Protein AF-A0A7R9FB83-F1 (afdb_monomer)

Secondary structure (DSSP, 8-state):
-TT--S-----TT-SS----GGG-SSSSTTSSS-BS-TTSTTB--SSTT-SHHHHHHHHHHHHHTTT--EEEESSS---SHHHHHHHHHHHHTTPPPPP-S-HHHHT---SS-HHHHHHHTS--SEEEE-PPPPBTTTBB---HHHHHHHHHHHHHHHHHHHHHHHHHH-

Solvent-accessible surface area (backbone atoms only — not comparable to full-atom values): 9407 Å² total; per-residue (Å²): 123,96,83,72,78,47,51,86,50,71,52,94,91,51,94,40,62,19,29,20,69,62,16,17,24,79,35,66,50,66,72,37,69,37,34,87,50,53,75,44,85,39,5,20,51,93,42,63,43,64,46,71,70,52,37,51,51,51,54,52,42,63,76,36,30,94,74,48,60,70,44,78,50,77,34,72,38,44,70,49,76,64,52,53,51,15,46,52,39,11,32,75,59,71,34,79,79,71,88,77,34,43,35,52,83,70,78,49,62,64,21,1,29,58,46,61,23,36,31,75,73,34,62,17,82,46,37,33,24,45,63,72,87,63,25,66,95,77,39,83,50,52,56,76,88,47,50,66,54,55,50,66,14,44,46,46,18,57,45,49,54,52,50,52,47,52,79,74,73,108

Nearest PDB structures (foldseek):
  7eqz-assembly1_A  TM=9.373E-01  e=3.201E-14  Aedes aegypti
  4uia-assembly1_A  TM=9.362E-01  e=3.417E-14  Sus scrofa
  1zg8-assembly3_C  TM=9.308E-01  e=8.515E-14  Sus scrofa
  1zli-assembly1_A  TM=9.227E-01  e=2.265E-13  Homo sapiens
  3glj-assembly1_A  TM=9.296E-01  e=7.822E-13  Sus scrofa

Structure (mmCIF, N/CA/C/O backbone):
data_AF-A0A7R9FB83-F1
#
_entry.id   AF-A0A7R9FB83-F1
#
loop_
_atom_site.group_PDB
_atom_site.id
_atom_site.type_symbol
_atom_site.label_atom_id
_atom_site.label_alt_id
_atom_site.label_comp_id
_atom_site.label_asym_id
_atom_site.label_entity_id
_atom_site.label_seq_id
_atom_site.pdbx_PDB_ins_code
_atom_site.Cartn_x
_atom_site.Cartn_y
_atom_site.Cartn_z
_atom_site.occupancy
_atom_site.B_iso_or_equiv
_atom_site.auth_seq_id
_atom_site.auth_comp_id
_atom_site.auth_asym_id
_atom_site.auth_atom_id
_atom_site.pdbx_PDB_model_num
ATOM 1 N N . ASN A 1 1 ? 22.133 -1.306 0.408 1.00 87.81 1 ASN A N 1
ATOM 2 C CA . ASN A 1 1 ? 21.468 -0.020 0.106 1.00 87.81 1 ASN A CA 1
ATOM 3 C C . ASN A 1 1 ? 20.301 0.125 1.079 1.00 87.81 1 ASN A C 1
ATOM 5 O O . ASN A 1 1 ? 19.500 -0.796 1.140 1.00 87.81 1 ASN A O 1
ATOM 9 N N . ARG A 1 2 ? 20.250 1.207 1.871 1.00 90.00 2 ARG A N 1
ATOM 10 C CA . ARG A 1 2 ? 19.226 1.453 2.911 1.00 90.00 2 ARG A CA 1
ATOM 11 C C . ARG A 1 2 ? 17.886 1.961 2.352 1.00 90.00 2 ARG A C 1
ATOM 13 O O . ARG A 1 2 ? 16.880 1.869 3.049 1.00 90.00 2 ARG A O 1
ATOM 20 N N . LEU A 1 3 ? 17.881 2.476 1.122 1.00 91.88 3 LEU A N 1
ATOM 21 C CA . LEU A 1 3 ? 16.711 3.049 0.444 1.00 91.88 3 LEU A CA 1
ATOM 22 C C . LEU A 1 3 ? 16.212 2.160 -0.711 1.00 91.88 3 LEU A C 1
ATOM 24 O O . LEU A 1 3 ? 15.526 2.627 -1.610 1.00 91.88 3 LEU A O 1
ATOM 28 N N . TRP A 1 4 ? 16.588 0.879 -0.719 1.00 95.94 4 TRP A N 1
ATOM 29 C CA . TRP A 1 4 ? 16.111 -0.072 -1.722 1.00 95.94 4 TRP A CA 1
ATOM 30 C C . TRP A 1 4 ? 14.639 -0.425 -1.473 1.00 95.94 4 TRP A C 1
ATOM 32 O O . TRP A 1 4 ? 14.327 -0.869 -0.367 1.00 95.94 4 TRP A O 1
ATOM 42 N N . ARG A 1 5 ? 13.761 -0.286 -2.482 1.00 94.75 5 ARG A N 1
ATOM 43 C CA . ARG A 1 5 ? 12.321 -0.599 -2.341 1.00 94.75 5 ARG A CA 1
ATOM 44 C C . ARG A 1 5 ? 11.796 -1.752 -3.204 1.00 94.75 5 ARG A C 1
ATOM 46 O O . ARG A 1 5 ? 10.789 -2.353 -2.849 1.00 94.75 5 ARG A O 1
ATOM 53 N N . LYS A 1 6 ? 12.443 -2.047 -4.336 1.00 97.62 6 LYS A N 1
ATOM 54 C CA . LYS A 1 6 ? 12.018 -3.106 -5.270 1.00 97.62 6 LYS A CA 1
ATOM 55 C C . LYS A 1 6 ? 12.264 -4.516 -4.708 1.00 97.62 6 LYS A C 1
ATOM 57 O O . LYS A 1 6 ? 12.967 -4.682 -3.710 1.00 97.62 6 LYS A O 1
ATOM 62 N N . THR A 1 7 ? 11.768 -5.550 -5.383 1.00 97.94 7 THR A N 1
ATOM 63 C CA . THR A 1 7 ? 12.182 -6.946 -5.144 1.00 97.94 7 THR A CA 1
ATOM 64 C C . THR A 1 7 ? 13.687 -7.139 -5.423 1.00 97.94 7 THR A C 1
ATOM 66 O O . THR A 1 7 ? 14.429 -6.195 -5.724 1.00 97.94 7 THR A O 1
ATOM 69 N N . ARG A 1 8 ? 14.193 -8.372 -5.296 1.00 97.50 8 ARG A N 1
ATOM 70 C CA . ARG A 1 8 ? 15.598 -8.722 -5.598 1.00 97.50 8 ARG A CA 1
ATOM 71 C C . ARG A 1 8 ? 15.751 -9.652 -6.808 1.00 97.50 8 ARG A C 1
ATOM 73 O O . ARG A 1 8 ? 16.831 -10.212 -7.006 1.00 97.50 8 ARG A O 1
ATOM 80 N N . SER A 1 9 ? 14.697 -9.785 -7.615 1.00 96.62 9 SER A N 1
ATOM 81 C CA . SER A 1 9 ? 14.694 -10.540 -8.870 1.00 96.62 9 SER A CA 1
ATOM 82 C C . SER A 1 9 ? 15.691 -9.969 -9.889 1.00 96.62 9 SER A C 1
ATOM 84 O O . SER A 1 9 ? 16.106 -8.808 -9.815 1.00 96.62 9 SER A O 1
ATOM 86 N N . ARG A 1 10 ? 16.123 -10.805 -10.837 1.00 94.06 10 ARG A N 1
ATOM 87 C CA . ARG A 1 10 ? 17.058 -10.427 -11.906 1.00 94.06 10 ARG A CA 1
ATOM 88 C C . ARG A 1 10 ? 16.427 -10.754 -13.262 1.00 94.06 10 ARG A C 1
ATOM 90 O O . ARG A 1 10 ? 16.491 -11.916 -13.666 1.00 94.06 10 ARG A O 1
ATOM 97 N N . PRO A 1 11 ? 15.784 -9.790 -13.943 1.00 84.75 11 PRO A N 1
ATOM 98 C CA . PRO A 1 11 ? 15.231 -10.026 -15.272 1.00 84.75 11 PRO A CA 1
ATOM 99 C C . PRO A 1 11 ? 16.360 -10.348 -16.259 1.00 84.75 11 PRO A C 1
ATOM 101 O O . PRO A 1 11 ? 17.362 -9.643 -16.313 1.00 84.75 11 PRO A O 1
ATOM 104 N N . SER A 1 12 ? 16.195 -11.390 -17.076 1.00 85.31 12 SER A N 1
ATOM 105 C CA . SER A 1 12 ? 17.203 -11.812 -18.066 1.00 85.31 12 SER A CA 1
ATOM 106 C C . SER A 1 12 ? 17.498 -10.757 -19.142 1.00 85.31 12 SER A C 1
ATOM 108 O O . SER A 1 12 ? 18.530 -10.824 -19.803 1.00 85.31 12 SER A O 1
ATOM 110 N N . SER A 1 13 ? 16.607 -9.778 -19.305 1.00 83.94 13 SER A N 1
ATOM 111 C CA . SER A 1 13 ? 16.709 -8.663 -20.248 1.00 83.94 13 SER A CA 1
ATOM 112 C C . SER A 1 13 ? 17.504 -7.455 -19.732 1.00 83.94 13 SER A C 1
ATOM 114 O O . SER A 1 13 ? 17.635 -6.477 -20.466 1.00 83.94 13 SER A O 1
ATOM 116 N N . SER A 1 14 ? 18.018 -7.462 -18.493 1.00 91.50 14 SER A N 1
ATOM 117 C CA . SER A 1 14 ? 18.735 -6.310 -17.927 1.00 91.50 14 SER A CA 1
ATOM 118 C C . SER A 1 14 ? 19.765 -6.685 -16.858 1.00 91.50 14 SER A C 1
ATOM 120 O O . SER A 1 14 ? 19.697 -7.733 -16.224 1.00 91.50 14 SER A O 1
ATOM 122 N N . THR A 1 15 ? 20.719 -5.785 -16.617 1.00 94.88 15 THR A N 1
ATOM 123 C CA . THR A 1 15 ? 21.624 -5.831 -15.457 1.00 94.88 15 THR A CA 1
ATOM 124 C C . THR A 1 15 ? 21.013 -5.193 -14.203 1.00 94.88 15 THR A C 1
ATOM 126 O O . THR A 1 15 ? 21.521 -5.400 -13.099 1.00 94.88 15 THR A O 1
ATOM 129 N N . CYS A 1 16 ? 19.924 -4.431 -14.353 1.00 96.56 16 CYS A N 1
ATOM 130 C CA . CYS A 1 16 ? 19.187 -3.830 -13.247 1.00 96.56 16 CYS A CA 1
ATOM 131 C C . CYS A 1 16 ? 18.378 -4.879 -12.469 1.00 96.56 16 CYS A C 1
ATOM 133 O O . CYS A 1 16 ? 17.951 -5.897 -13.009 1.00 96.56 16 CYS A O 1
ATOM 135 N N . ILE A 1 17 ? 18.203 -4.641 -11.166 1.00 97.44 17 ILE A N 1
ATOM 136 C CA . ILE A 1 17 ? 17.644 -5.611 -10.215 1.00 97.44 17 ILE A CA 1
ATOM 137 C C . ILE A 1 17 ? 16.271 -5.131 -9.737 1.00 97.44 17 ILE A C 1
ATOM 139 O O . ILE A 1 17 ? 16.110 -3.963 -9.383 1.00 97.44 17 ILE A O 1
ATOM 143 N N . GLY A 1 18 ? 15.329 -6.064 -9.637 1.00 97.69 18 GLY A N 1
ATOM 144 C CA . GLY A 1 18 ? 14.061 -5.895 -8.943 1.00 97.69 18 GLY A CA 1
ATOM 145 C C . GLY A 1 18 ? 12.956 -5.182 -9.721 1.00 97.69 18 GLY A C 1
ATOM 146 O O . GLY A 1 18 ? 13.185 -4.264 -10.511 1.00 97.69 18 GLY A O 1
ATOM 147 N N . THR A 1 19 ? 11.738 -5.577 -9.379 1.00 98.12 19 THR A N 1
ATOM 148 C CA . THR A 1 19 ? 10.439 -5.030 -9.789 1.00 98.12 19 THR A CA 1
ATOM 149 C C . THR A 1 19 ? 9.822 -4.277 -8.609 1.00 98.12 19 THR A C 1
ATOM 151 O O . THR A 1 19 ? 10.066 -4.642 -7.459 1.00 98.12 19 THR A O 1
ATOM 154 N N . ASP A 1 20 ? 9.024 -3.235 -8.841 1.00 98.06 20 ASP A N 1
ATOM 155 C CA . ASP A 1 20 ? 8.171 -2.686 -7.783 1.00 98.06 20 ASP A CA 1
ATOM 156 C C . ASP A 1 20 ? 7.010 -3.660 -7.516 1.00 98.06 20 ASP A C 1
ATOM 158 O O . ASP A 1 20 ? 6.139 -3.805 -8.382 1.00 98.06 20 ASP A O 1
ATOM 162 N N . PRO A 1 21 ? 6.942 -4.317 -6.340 1.00 97.25 21 PRO A N 1
ATOM 163 C CA . PRO A 1 21 ? 5.850 -5.239 -6.050 1.00 97.25 21 PRO A CA 1
ATOM 164 C C . PRO A 1 21 ? 4.478 -4.550 -6.121 1.00 97.25 21 PRO A C 1
ATOM 166 O O . PRO A 1 21 ? 3.513 -5.191 -6.524 1.00 97.25 21 PRO A O 1
ATOM 169 N N . ASN A 1 22 ? 4.381 -3.243 -5.834 1.00 96.56 22 ASN A N 1
ATOM 170 C CA . ASN A 1 22 ? 3.122 -2.491 -5.905 1.00 96.56 22 ASN A CA 1
ATOM 171 C C . ASN A 1 22 ? 2.860 -1.840 -7.285 1.00 96.56 22 ASN A C 1
ATOM 173 O O . ASN A 1 22 ? 2.091 -0.882 -7.385 1.00 96.56 22 ASN A O 1
ATOM 177 N N . ARG A 1 23 ? 3.513 -2.338 -8.347 1.00 97.94 23 ARG A N 1
ATOM 178 C CA . ARG A 1 23 ? 3.150 -2.118 -9.768 1.00 97.94 23 ARG A CA 1
ATOM 179 C C . ARG A 1 23 ? 3.002 -3.430 -10.542 1.00 97.94 23 ARG A C 1
ATOM 181 O O . ARG A 1 23 ? 2.854 -3.410 -11.760 1.00 97.94 23 ARG A O 1
ATOM 188 N N . ASN A 1 24 ? 3.068 -4.570 -9.855 1.00 98.44 24 ASN A N 1
ATOM 189 C CA . ASN A 1 24 ? 3.117 -5.893 -10.471 1.00 98.44 24 ASN A CA 1
ATOM 190 C C . ASN A 1 24 ? 1.788 -6.667 -10.371 1.00 98.44 24 ASN A C 1
ATOM 192 O O . ASN A 1 24 ? 1.706 -7.781 -10.874 1.00 98.44 24 ASN A O 1
ATOM 196 N N . PHE A 1 25 ? 0.732 -6.112 -9.768 1.00 98.06 25 PHE A N 1
ATOM 197 C CA . PHE A 1 25 ? -0.564 -6.795 -9.678 1.00 98.06 25 PHE A CA 1
ATOM 198 C C . PHE A 1 25 ? -1.383 -6.669 -10.974 1.00 98.06 25 PHE A C 1
ATOM 200 O O . PHE A 1 25 ? -1.350 -5.656 -11.672 1.00 98.06 25 PHE A O 1
ATOM 207 N N . GLY A 1 26 ? -2.147 -7.712 -11.302 1.00 96.69 26 GLY A N 1
ATOM 208 C CA . GLY A 1 26 ? -2.897 -7.843 -12.556 1.00 96.69 26 GLY A CA 1
ATOM 209 C C . GLY A 1 26 ? -4.231 -7.098 -12.614 1.00 96.69 26 GLY A C 1
ATOM 210 O O . GLY A 1 26 ? -5.239 -7.703 -12.965 1.00 96.69 26 GLY A O 1
ATOM 211 N N . TYR A 1 27 ? -4.265 -5.807 -12.273 1.00 96.06 27 TYR A N 1
ATOM 212 C CA . TYR A 1 27 ? -5.436 -4.946 -12.485 1.00 96.06 27 TYR A CA 1
ATOM 213 C C . TYR A 1 27 ? -5.013 -3.616 -13.109 1.00 96.06 27 TYR A C 1
ATOM 215 O O . TYR A 1 27 ? -4.171 -2.904 -12.559 1.00 96.06 27 TYR A O 1
ATOM 223 N N . HIS A 1 28 ? -5.529 -3.343 -14.314 1.00 96.19 28 HIS A N 1
ATOM 224 C CA . HIS A 1 28 ? -5.040 -2.290 -15.217 1.00 96.19 28 HIS A CA 1
ATOM 225 C C . HIS A 1 28 ? -3.500 -2.225 -15.319 1.00 96.19 28 HIS A C 1
ATOM 227 O O . HIS A 1 28 ? -2.936 -1.149 -15.490 1.00 96.19 28 HIS A O 1
ATOM 233 N N . TRP A 1 29 ? -2.808 -3.365 -15.189 1.00 97.81 29 TRP A N 1
ATOM 234 C CA . TRP A 1 29 ? -1.346 -3.435 -15.106 1.00 97.81 29 TRP A CA 1
ATOM 235 C C . TRP A 1 29 ? -0.674 -2.615 -16.219 1.00 97.81 29 TRP A C 1
ATOM 237 O O . TRP A 1 29 ? -1.089 -2.679 -17.375 1.00 97.81 29 TRP A O 1
ATOM 247 N N . MET A 1 30 ? 0.343 -1.829 -15.852 1.00 97.31 30 MET A N 1
ATOM 248 C CA . MET A 1 30 ? 1.072 -0.910 -16.740 1.00 97.31 30 MET A CA 1
ATOM 249 C C . MET A 1 30 ? 0.272 0.254 -17.367 1.00 97.31 30 MET A C 1
ATOM 251 O O . MET A 1 30 ? 0.844 1.002 -18.156 1.00 97.31 30 MET A O 1
ATOM 255 N N . LEU A 1 31 ? -0.997 0.488 -16.999 1.00 96.94 31 LEU A N 1
ATOM 256 C CA . LEU A 1 31 ? -1.804 1.585 -17.564 1.00 96.94 31 LEU A CA 1
ATOM 257 C C . LEU A 1 31 ? -1.260 2.988 -17.235 1.00 96.94 31 LEU A C 1
ATOM 259 O O . LEU A 1 31 ? -1.312 3.878 -18.079 1.00 96.94 31 LEU A O 1
ATOM 263 N N . THR A 1 32 ? -0.785 3.213 -16.005 1.00 96.31 32 THR A N 1
ATOM 264 C CA . THR A 1 32 ? -0.228 4.503 -15.559 1.00 96.31 32 THR A CA 1
ATOM 265 C C . THR A 1 32 ? 0.609 4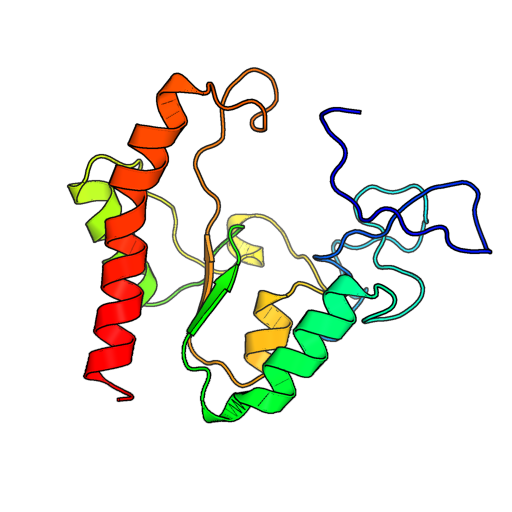.349 -14.283 1.00 96.31 32 THR A C 1
ATOM 267 O O . THR A 1 32 ? 0.471 3.364 -13.558 1.00 96.31 32 THR A O 1
ATOM 270 N N . GLY A 1 33 ? 1.500 5.304 -13.997 1.00 94.56 33 GLY A N 1
ATOM 271 C CA . GLY A 1 33 ? 2.317 5.337 -12.771 1.00 94.56 33 GLY A CA 1
ATOM 272 C C . GLY A 1 33 ? 3.322 4.184 -12.597 1.00 94.56 33 GLY A C 1
ATOM 273 O O . GLY A 1 33 ? 3.919 4.055 -11.525 1.00 94.56 33 GLY A O 1
ATOM 274 N N . ALA A 1 34 ? 3.513 3.360 -13.630 1.00 97.00 34 ALA A N 1
ATOM 275 C CA . ALA A 1 34 ? 4.441 2.233 -13.707 1.00 97.00 34 ALA A CA 1
ATOM 276 C C . ALA A 1 34 ? 5.403 2.421 -14.893 1.00 97.00 34 ALA A C 1
ATOM 278 O O . ALA A 1 34 ? 5.072 3.124 -15.848 1.00 97.00 34 ALA A O 1
ATOM 279 N N . SER A 1 35 ? 6.574 1.783 -14.851 1.00 97.44 35 SER A N 1
ATOM 280 C CA . SER A 1 35 ? 7.574 1.835 -15.927 1.00 97.44 35 SER A CA 1
ATOM 281 C C . SER A 1 35 ? 7.876 0.454 -16.509 1.00 97.44 35 SER A C 1
ATOM 283 O O . SER A 1 35 ? 7.823 -0.556 -15.809 1.00 97.44 35 SER A O 1
ATOM 285 N N . SER A 1 36 ? 8.210 0.410 -17.800 1.00 96.50 36 SER A N 1
ATOM 286 C CA . SER A 1 36 ? 8.712 -0.782 -18.496 1.00 96.50 36 SER A CA 1
ATOM 287 C C . SER A 1 36 ? 10.242 -0.875 -18.487 1.00 96.50 36 SER A C 1
ATOM 289 O O . SER A 1 36 ? 10.785 -1.901 -18.893 1.00 96.50 36 SER A O 1
ATOM 291 N N . ASN A 1 37 ? 10.948 0.159 -18.010 1.00 97.06 37 ASN A N 1
ATOM 292 C CA . ASN A 1 37 ? 12.402 0.156 -17.860 1.00 97.06 37 ASN A CA 1
ATOM 293 C C . ASN A 1 37 ? 12.809 -0.612 -16.584 1.00 97.06 37 ASN A C 1
ATOM 295 O O . ASN A 1 37 ? 12.494 -0.143 -15.487 1.00 97.06 37 ASN A O 1
ATOM 299 N N . PRO A 1 38 ? 13.568 -1.725 -16.671 1.00 97.19 38 PRO A N 1
ATOM 300 C CA . PRO A 1 38 ? 13.993 -2.504 -15.501 1.00 97.19 38 PRO A CA 1
ATOM 301 C C . PRO A 1 38 ? 14.827 -1.729 -14.470 1.00 97.19 38 PRO A C 1
ATOM 303 O O . PRO A 1 38 ? 14.949 -2.150 -13.317 1.00 97.19 38 PRO A O 1
ATOM 306 N N . CYS A 1 39 ? 15.415 -0.599 -14.866 1.00 96.69 39 CYS A N 1
ATOM 307 C CA . CYS A 1 39 ? 16.212 0.247 -13.984 1.00 96.69 39 CYS A CA 1
ATOM 308 C C . CYS A 1 39 ? 15.386 1.253 -13.169 1.00 96.69 39 CYS A C 1
ATOM 310 O O . CYS A 1 39 ? 15.896 1.755 -12.171 1.00 96.69 39 CYS A O 1
ATOM 312 N N . ASP A 1 40 ? 14.123 1.505 -13.522 1.00 97.38 40 ASP A N 1
ATOM 313 C CA . ASP A 1 40 ? 13.292 2.482 -12.813 1.00 97.38 40 ASP A CA 1
ATOM 314 C C . ASP A 1 40 ? 12.776 1.926 -11.479 1.00 97.38 40 ASP A C 1
ATOM 316 O O . ASP A 1 40 ? 12.480 0.734 -11.339 1.00 97.38 40 ASP A O 1
ATOM 320 N N . GLU A 1 41 ? 12.597 2.808 -10.494 1.00 97.12 41 GLU A N 1
ATOM 321 C CA . GLU A 1 41 ? 12.028 2.469 -9.180 1.00 97.12 41 GLU A CA 1
ATOM 322 C C . GLU A 1 41 ? 10.536 2.103 -9.240 1.00 97.12 41 GLU A C 1
ATOM 324 O O . GLU A 1 41 ? 10.004 1.574 -8.271 1.00 97.12 41 GLU A O 1
ATOM 329 N N . THR A 1 42 ? 9.846 2.366 -10.353 1.00 97.62 42 THR A N 1
ATOM 330 C CA . THR A 1 42 ? 8.443 1.987 -10.617 1.00 97.62 42 THR A CA 1
ATOM 331 C C . THR A 1 42 ? 8.320 0.876 -11.667 1.00 97.62 42 THR A C 1
ATOM 333 O O . THR A 1 42 ? 7.248 0.701 -12.247 1.00 97.62 42 THR A O 1
ATOM 336 N N . TYR A 1 43 ? 9.402 0.130 -11.936 1.00 97.81 43 TYR A N 1
ATOM 337 C CA . TYR A 1 43 ? 9.389 -0.974 -12.898 1.00 97.81 43 TYR A CA 1
ATOM 338 C C . TYR A 1 43 ? 8.287 -1.994 -12.570 1.00 97.81 43 TYR A C 1
ATOM 340 O O . TYR A 1 43 ? 8.311 -2.593 -11.498 1.00 97.81 43 TYR A O 1
ATOM 348 N N . GLY A 1 44 ? 7.337 -2.199 -13.487 1.00 97.50 44 GLY A N 1
ATOM 349 C CA . GLY A 1 44 ? 6.150 -3.038 -13.276 1.00 97.50 44 GLY A CA 1
ATOM 350 C C . GLY A 1 44 ? 6.370 -4.546 -13.435 1.00 97.50 44 GLY A C 1
ATOM 351 O O . GLY A 1 44 ? 5.431 -5.315 -13.223 1.00 97.50 44 GLY A O 1
ATOM 352 N N . GLY A 1 45 ? 7.586 -4.975 -13.786 1.00 97.25 45 GLY A N 1
ATOM 353 C CA . GLY A 1 45 ? 7.935 -6.371 -14.066 1.00 97.25 45 GLY A CA 1
ATOM 354 C C . GLY A 1 45 ? 7.850 -6.719 -15.555 1.00 97.25 45 GLY A C 1
ATOM 355 O O . GLY A 1 45 ? 7.599 -5.862 -16.402 1.00 97.25 45 GLY A O 1
ATOM 356 N N . THR A 1 46 ? 8.086 -7.987 -15.897 1.00 96.19 46 THR A N 1
ATOM 357 C CA . THR A 1 46 ? 7.998 -8.461 -17.297 1.00 96.19 46 THR A CA 1
ATOM 358 C C . THR A 1 46 ? 6.563 -8.772 -17.726 1.00 96.19 46 THR A C 1
ATOM 360 O O . THR A 1 46 ? 6.249 -8.730 -18.911 1.00 96.19 46 THR A O 1
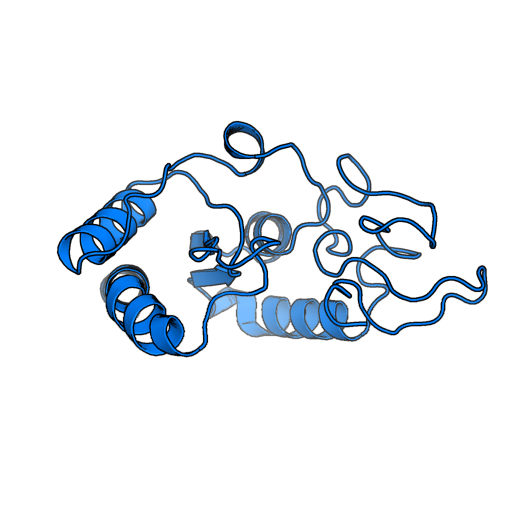ATOM 363 N N . HIS A 1 47 ? 5.707 -9.082 -16.756 1.00 96.94 47 HIS A N 1
ATOM 364 C CA . HIS A 1 47 ? 4.270 -9.310 -16.869 1.00 96.94 47 HIS A CA 1
ATOM 36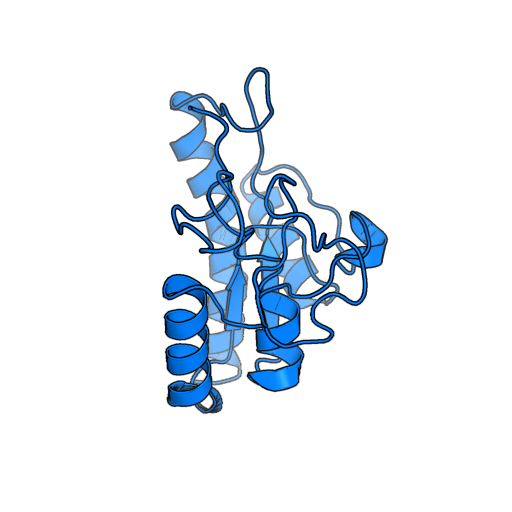5 C C . HIS A 1 47 ? 3.640 -9.096 -15.484 1.00 96.94 47 HIS A C 1
ATOM 367 O O . HIS A 1 47 ? 4.349 -9.093 -14.473 1.00 96.94 47 HIS A O 1
ATOM 373 N N . ALA A 1 48 ? 2.316 -8.938 -15.422 1.00 98.00 48 ALA A N 1
ATOM 374 C CA . ALA A 1 48 ? 1.602 -8.973 -14.148 1.00 98.00 48 ALA A CA 1
ATOM 375 C C . ALA A 1 48 ? 1.882 -10.300 -13.419 1.00 98.00 48 ALA A C 1
ATOM 377 O O . ALA A 1 48 ? 1.839 -11.363 -14.037 1.00 98.00 48 ALA A O 1
ATOM 378 N N . PHE A 1 49 ? 2.153 -10.224 -12.117 1.00 98.19 49 PHE A N 1
ATOM 379 C CA . PHE A 1 49 ? 2.575 -11.331 -11.256 1.00 98.19 49 PHE A CA 1
ATOM 380 C C . PHE A 1 49 ? 3.909 -11.994 -11.654 1.00 98.19 49 PHE A C 1
ATOM 382 O O . PHE A 1 49 ? 4.143 -13.152 -11.327 1.00 98.19 49 PHE A O 1
ATOM 389 N N . SER A 1 50 ? 4.826 -11.264 -12.305 1.00 97.69 50 SER A N 1
ATOM 390 C CA . SER A 1 50 ? 6.180 -11.778 -12.591 1.00 97.69 50 SER A CA 1
ATOM 391 C C . SER A 1 50 ? 7.017 -12.094 -11.347 1.00 97.69 50 SER A C 1
ATOM 393 O O . SER A 1 50 ? 7.971 -12.867 -11.442 1.00 97.69 50 SER A O 1
ATOM 395 N N . GLU A 1 51 ? 6.704 -11.494 -10.195 1.00 98.31 51 GLU A N 1
ATOM 396 C CA . GLU A 1 51 ? 7.426 -11.742 -8.946 1.00 98.31 51 GLU A CA 1
ATOM 397 C C . GLU A 1 51 ? 6.812 -12.915 -8.166 1.00 98.31 51 GLU A C 1
ATOM 399 O O . GLU A 1 51 ? 5.591 -13.106 -8.124 1.00 98.31 51 GLU A O 1
ATOM 404 N N . SER A 1 52 ? 7.654 -13.710 -7.501 1.00 98.06 52 SER A N 1
ATOM 405 C CA . SER A 1 52 ? 7.184 -14.858 -6.716 1.00 98.06 52 SER A CA 1
ATOM 406 C C . SER A 1 52 ? 6.402 -14.412 -5.479 1.00 98.06 52 SER A C 1
ATOM 408 O O . SER A 1 52 ? 5.445 -15.072 -5.074 1.00 98.06 52 SER A O 1
ATOM 410 N N . GLU A 1 53 ? 6.759 -13.259 -4.916 1.00 98.12 53 GLU A N 1
ATOM 411 C CA . GLU A 1 53 ? 6.098 -12.635 -3.778 1.00 98.12 53 GLU A CA 1
ATOM 412 C C . GLU A 1 53 ? 4.668 -12.189 -4.129 1.00 98.12 53 GLU A C 1
ATOM 414 O O . GLU A 1 53 ? 3.726 -12.507 -3.401 1.00 98.12 53 GLU A O 1
ATOM 419 N N . THR A 1 54 ? 4.465 -11.512 -5.266 1.00 98.00 54 THR A N 1
ATOM 420 C CA . THR A 1 54 ? 3.125 -11.084 -5.713 1.00 98.00 54 THR A CA 1
ATOM 421 C C . THR A 1 54 ? 2.284 -12.264 -6.196 1.00 98.00 54 THR A C 1
ATOM 423 O O . THR A 1 54 ? 1.088 -12.306 -5.912 1.00 98.00 54 THR A O 1
ATOM 426 N N . THR A 1 55 ? 2.904 -13.274 -6.815 1.00 98.31 55 THR A N 1
ATOM 427 C CA . THR A 1 55 ? 2.258 -14.559 -7.133 1.00 98.31 55 THR A CA 1
ATOM 428 C C . THR A 1 55 ? 1.757 -15.277 -5.875 1.00 98.31 55 THR A C 1
ATOM 430 O O . THR A 1 55 ? 0.651 -15.823 -5.865 1.00 98.31 55 THR A O 1
ATOM 433 N N . ALA A 1 56 ? 2.525 -15.263 -4.780 1.00 98.12 56 ALA A N 1
ATOM 434 C CA . ALA A 1 56 ? 2.094 -15.853 -3.514 1.00 98.12 56 ALA A CA 1
ATOM 435 C C . ALA A 1 56 ? 0.865 -15.126 -2.935 1.00 98.12 56 ALA A C 1
ATOM 437 O O . ALA A 1 56 ? -0.094 -15.785 -2.527 1.00 98.12 56 ALA A O 1
ATOM 438 N N . TYR A 1 57 ? 0.847 -13.786 -2.974 1.00 96.50 57 TYR A N 1
ATOM 439 C CA . TYR A 1 57 ? -0.336 -12.992 -2.613 1.00 96.50 57 TYR A CA 1
ATOM 440 C C . TYR A 1 57 ? -1.540 -13.307 -3.508 1.00 96.50 57 TYR A C 1
ATOM 442 O O . TYR A 1 57 ? -2.623 -13.563 -2.985 1.00 96.50 57 TYR A O 1
ATOM 450 N N . HIS A 1 58 ? -1.360 -13.350 -4.831 1.00 97.06 58 HIS A N 1
ATOM 451 C CA . HIS A 1 58 ? -2.406 -13.716 -5.791 1.00 97.06 58 HIS A CA 1
ATOM 452 C C . HIS A 1 58 ? -3.070 -15.050 -5.424 1.00 97.06 58 HIS A C 1
ATOM 454 O O . HIS A 1 58 ? -4.289 -15.124 -5.245 1.00 97.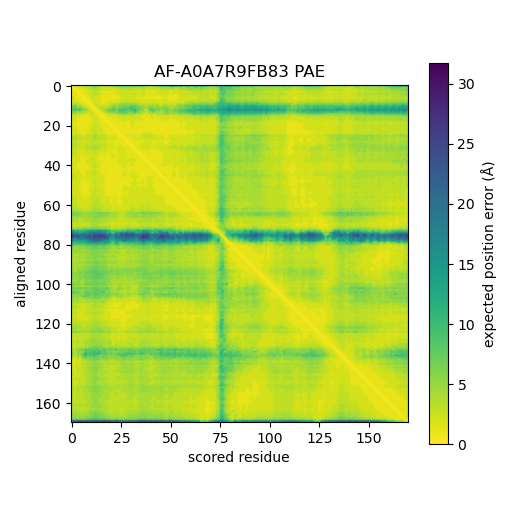06 58 HIS A O 1
ATOM 460 N N . ASN A 1 59 ? -2.255 -16.091 -5.239 1.00 97.94 59 ASN A N 1
ATOM 461 C CA . ASN A 1 59 ? -2.732 -17.439 -4.943 1.00 97.94 59 ASN A CA 1
ATOM 462 C C . ASN A 1 59 ? -3.437 -17.512 -3.580 1.00 97.94 59 ASN A C 1
ATOM 464 O O . ASN A 1 59 ? -4.477 -18.163 -3.462 1.00 97.94 59 ASN A O 1
ATOM 468 N N . TYR A 1 60 ? -2.913 -16.821 -2.562 1.00 97.62 60 TYR A N 1
ATOM 469 C CA . TYR A 1 60 ? -3.531 -16.779 -1.238 1.00 97.62 60 TYR A CA 1
ATOM 470 C C . TYR A 1 60 ? -4.884 -16.059 -1.251 1.00 97.62 60 TYR A C 1
ATOM 472 O O . TYR A 1 60 ? -5.854 -16.579 -0.694 1.00 97.62 60 TYR A O 1
ATOM 480 N N . ILE A 1 61 ? -4.965 -14.891 -1.900 1.00 96.88 61 ILE A N 1
ATOM 481 C CA . ILE A 1 61 ? -6.195 -14.096 -1.987 1.00 96.88 61 ILE A CA 1
ATOM 482 C C . ILE A 1 61 ? -7.271 -14.870 -2.749 1.00 96.88 61 ILE A C 1
ATOM 484 O O . ILE A 1 61 ? -8.358 -15.058 -2.210 1.00 96.88 61 ILE A O 1
ATOM 488 N N . LEU A 1 62 ? -6.982 -15.388 -3.950 1.00 96.69 62 LEU A N 1
ATOM 489 C CA . LEU A 1 62 ? -7.989 -16.121 -4.730 1.00 96.69 62 LEU A CA 1
ATOM 490 C C . LEU A 1 62 ? -8.418 -17.429 -4.051 1.00 96.69 62 LEU A C 1
ATOM 492 O O . LEU A 1 62 ? -9.608 -17.742 -4.038 1.00 96.69 62 LEU A O 1
ATOM 496 N N . GLY A 1 63 ? -7.484 -18.152 -3.422 1.00 97.31 63 GLY A N 1
ATOM 497 C CA . GLY A 1 63 ? -7.783 -19.370 -2.662 1.00 97.31 63 GLY A CA 1
ATOM 498 C C . GLY A 1 63 ? -8.629 -19.145 -1.402 1.00 97.31 63 GLY A C 1
ATOM 499 O O . GLY A 1 63 ? -9.216 -20.094 -0.889 1.00 97.31 63 GLY A O 1
ATOM 500 N N . ASN A 1 64 ? -8.723 -17.905 -0.906 1.00 96.56 64 ASN A N 1
ATOM 501 C CA . ASN A 1 64 ? -9.474 -17.547 0.302 1.00 96.56 64 ASN A CA 1
ATOM 502 C C . ASN A 1 64 ? -10.516 -16.435 0.071 1.00 96.56 64 ASN A C 1
ATOM 504 O O . ASN A 1 64 ? -11.064 -15.913 1.045 1.00 96.56 64 ASN A O 1
ATOM 508 N N . LYS A 1 65 ? -10.821 -16.077 -1.186 1.00 92.56 65 LYS A N 1
ATOM 509 C CA . LYS A 1 65 ? -11.625 -14.893 -1.554 1.00 92.56 65 LYS A CA 1
ATOM 510 C C . LYS A 1 65 ? -12.976 -14.810 -0.833 1.00 92.56 65 LYS A C 1
ATOM 512 O O . LYS A 1 65 ? -13.399 -13.745 -0.405 1.00 92.56 65 LYS A O 1
ATOM 517 N N . ASP A 1 66 ? -13.622 -15.955 -0.613 1.00 92.62 66 ASP A N 1
ATOM 518 C CA . ASP A 1 66 ? -14.945 -16.022 0.016 1.00 92.62 66 ASP A CA 1
ATOM 519 C C . ASP A 1 66 ? -14.884 -15.816 1.542 1.00 92.62 66 ASP A C 1
ATOM 521 O O . ASP A 1 66 ? -15.893 -15.478 2.167 1.00 92.62 66 ASP A O 1
ATOM 525 N N . ARG A 1 67 ? -13.694 -15.961 2.143 1.00 94.19 67 ARG A N 1
ATOM 526 C CA . ARG A 1 67 ? -13.414 -15.762 3.574 1.00 94.19 67 ARG A CA 1
ATOM 527 C C . ARG A 1 67 ? -12.823 -14.388 3.884 1.00 94.19 67 ARG A C 1
ATOM 529 O O . ARG A 1 67 ? -13.071 -13.862 4.964 1.00 94.19 67 ARG A O 1
ATOM 536 N N . ILE A 1 68 ? -12.041 -13.810 2.973 1.00 95.69 68 ILE A N 1
ATOM 537 C CA . ILE A 1 68 ? -11.388 -12.514 3.190 1.00 95.69 68 ILE A CA 1
ATOM 538 C C . ILE A 1 68 ? -12.417 -11.395 3.012 1.00 95.69 68 ILE A C 1
ATOM 540 O O . ILE A 1 68 ? -12.998 -11.225 1.945 1.00 95.69 68 ILE A O 1
ATOM 544 N N . LYS A 1 69 ? -12.653 -10.626 4.079 1.00 95.38 69 LYS A N 1
ATOM 545 C CA . LYS A 1 69 ? -13.576 -9.475 4.074 1.00 95.38 69 LYS A CA 1
ATOM 546 C C . LYS A 1 69 ? -12.859 -8.130 4.139 1.00 95.38 69 LYS A C 1
ATOM 548 O O . LYS A 1 69 ? -13.438 -7.129 3.740 1.00 95.38 69 LYS A O 1
ATOM 553 N N . LEU A 1 70 ? -11.609 -8.120 4.594 1.00 94.25 70 LEU A N 1
ATOM 554 C CA . LEU A 1 70 ? -10.782 -6.933 4.777 1.00 94.25 70 LEU A CA 1
ATOM 555 C C . LEU A 1 70 ? -9.367 -7.211 4.280 1.00 94.25 70 LEU A C 1
ATOM 557 O O . LEU A 1 70 ? -8.775 -8.234 4.624 1.00 94.25 70 LEU A O 1
ATOM 561 N N . TYR A 1 71 ? -8.838 -6.276 3.503 1.00 93.88 71 TYR A N 1
ATOM 562 C CA . TYR A 1 71 ? -7.445 -6.221 3.091 1.00 93.88 71 TYR A CA 1
ATOM 563 C C . TYR A 1 71 ? -6.861 -4.881 3.533 1.00 93.88 71 TYR A C 1
ATOM 565 O O . TYR A 1 71 ? -7.479 -3.838 3.328 1.00 93.88 71 TYR A O 1
ATOM 573 N N . ILE A 1 72 ? -5.690 -4.923 4.167 1.00 91.00 72 ILE A N 1
ATOM 574 C CA . ILE A 1 72 ? -4.932 -3.738 4.568 1.00 91.00 72 ILE A CA 1
ATOM 575 C C . ILE A 1 72 ? -3.511 -3.910 4.037 1.00 91.00 72 ILE A C 1
ATOM 577 O O . ILE A 1 72 ? -2.707 -4.633 4.626 1.00 91.00 72 ILE A O 1
ATOM 581 N N . ALA A 1 73 ? -3.196 -3.229 2.939 1.00 83.50 73 ALA A N 1
ATOM 582 C CA . ALA A 1 73 ? -1.826 -2.823 2.658 1.00 83.50 73 ALA A CA 1
ATOM 583 C C . ALA A 1 73 ? -1.472 -1.612 3.545 1.00 83.50 73 ALA A C 1
ATOM 585 O O . ALA A 1 73 ? -2.350 -0.911 4.048 1.00 83.50 73 ALA A O 1
ATOM 586 N N . THR A 1 74 ? -0.192 -1.310 3.741 1.00 68.56 74 THR A N 1
ATOM 587 C CA . THR A 1 74 ? 0.236 -0.108 4.482 1.00 68.56 74 THR A CA 1
ATOM 588 C C . THR A 1 74 ? 0.922 0.906 3.544 1.00 68.56 74 THR A C 1
ATOM 590 O O . THR A 1 74 ? 2.147 0.972 3.548 1.00 68.56 74 THR A O 1
ATOM 593 N N . HIS A 1 75 ? 0.118 1.616 2.716 1.00 60.28 75 HIS A N 1
ATOM 594 C CA . HIS A 1 75 ? 0.427 2.714 1.749 1.00 60.28 75 HIS A CA 1
ATOM 595 C C . HIS A 1 75 ? -0.838 3.614 1.446 1.00 60.28 75 HIS A C 1
ATOM 597 O O . HIS A 1 75 ? -1.742 3.626 2.252 1.00 60.28 75 HIS A O 1
ATOM 603 N N . SER A 1 76 ? -1.022 4.406 0.375 1.00 43.62 76 SER A N 1
ATOM 604 C CA . SER A 1 76 ? -2.158 5.390 0.271 1.00 43.62 76 SER A CA 1
ATOM 605 C C . SER A 1 76 ? -3.621 4.900 0.100 1.00 43.62 76 SER A C 1
ATOM 607 O O . SER A 1 76 ? -3.905 4.132 -0.810 1.00 43.62 76 SER A O 1
ATOM 609 N N . TYR A 1 77 ? -4.559 5.496 0.859 1.00 49.19 77 TYR A N 1
ATOM 610 C CA . TYR A 1 77 ? -5.907 5.012 1.253 1.00 49.19 77 TYR A CA 1
ATOM 611 C C . TYR A 1 77 ? -7.112 5.113 0.274 1.00 49.19 77 TYR A C 1
ATOM 613 O O . TYR A 1 77 ? -7.021 5.622 -0.843 1.00 49.19 77 TYR A O 1
ATOM 621 N N . GLY A 1 78 ? -8.270 4.612 0.756 1.00 50.09 78 GLY A N 1
ATOM 622 C CA . GLY A 1 78 ? -9.609 4.654 0.132 1.00 50.09 78 GLY A CA 1
ATOM 623 C C . GLY A 1 78 ? -10.633 5.565 0.852 1.00 50.09 78 GLY A C 1
ATOM 624 O O . GLY A 1 78 ? -10.358 6.096 1.928 1.00 50.09 78 GLY A O 1
ATOM 625 N N . ASN A 1 79 ? -11.820 5.761 0.250 1.00 66.00 79 ASN A N 1
ATOM 626 C CA . ASN A 1 79 ? -12.795 6.802 0.629 1.00 66.00 79 ASN A CA 1
ATOM 627 C C . ASN A 1 79 ? -14.161 6.249 1.080 1.00 66.00 79 ASN A C 1
ATOM 629 O O . ASN A 1 79 ? -15.075 6.126 0.263 1.00 66.00 79 ASN A O 1
ATOM 633 N N . ASP A 1 80 ? -14.327 5.928 2.364 1.00 75.81 80 ASP A N 1
ATOM 634 C CA . ASP A 1 80 ? -15.632 5.544 2.913 1.00 75.81 80 ASP A CA 1
ATOM 635 C C . ASP A 1 80 ? -15.796 5.876 4.411 1.00 75.81 80 ASP A C 1
ATOM 637 O O . ASP A 1 80 ? -14.861 6.265 5.116 1.00 75.81 80 ASP A O 1
ATOM 641 N N . ASN A 1 81 ? -17.023 5.704 4.915 1.00 84.06 81 ASN A N 1
ATOM 642 C CA . ASN A 1 81 ? -17.381 5.957 6.314 1.00 84.06 81 ASN A CA 1
ATOM 643 C C . ASN A 1 81 ? -16.598 5.100 7.325 1.00 84.06 81 ASN A C 1
ATOM 645 O O . ASN A 1 81 ? -16.482 5.494 8.487 1.00 84.06 81 ASN A O 1
ATOM 649 N N . LEU A 1 82 ? -16.094 3.929 6.929 1.00 85.31 82 LEU A N 1
ATOM 650 C CA . LEU A 1 82 ? -15.306 3.064 7.801 1.00 85.31 82 LEU A CA 1
ATOM 651 C C . LEU A 1 82 ? -13.862 3.582 7.906 1.00 85.31 82 LEU A C 1
ATOM 653 O O . LEU A 1 82 ? -13.344 3.677 9.020 1.00 85.31 82 LEU A O 1
ATOM 657 N N . ALA A 1 83 ? -13.269 4.043 6.802 1.00 85.06 83 ALA A N 1
ATOM 658 C CA . ALA A 1 83 ? -11.995 4.764 6.803 1.00 85.06 83 ALA A CA 1
ATOM 659 C C . ALA A 1 83 ? -12.059 6.041 7.668 1.00 85.06 83 ALA A C 1
ATOM 661 O O . ALA A 1 83 ? -11.158 6.288 8.472 1.00 85.06 83 ALA A O 1
ATOM 662 N N . HIS A 1 84 ? -13.158 6.809 7.599 1.00 89.06 84 HIS A N 1
ATOM 663 C CA . HIS A 1 84 ? -13.372 7.972 8.476 1.00 89.06 84 HIS A CA 1
ATOM 664 C C . HIS A 1 84 ? -13.414 7.600 9.967 1.00 89.06 84 HIS A C 1
ATOM 666 O O . HIS A 1 84 ? -12.776 8.272 10.781 1.00 89.06 84 HIS A O 1
ATOM 672 N N . LYS A 1 85 ? -14.104 6.512 10.337 1.00 91.38 85 LYS A N 1
ATOM 673 C CA . LYS A 1 85 ? -14.130 6.010 11.724 1.00 91.38 85 LYS A CA 1
ATOM 674 C C . LYS A 1 85 ? -12.754 5.524 12.189 1.00 91.38 85 LYS A C 1
ATOM 676 O O . LYS A 1 85 ? -12.358 5.818 13.314 1.00 91.38 85 LYS A O 1
ATOM 681 N N . ALA A 1 86 ? -12.020 4.816 11.330 1.00 90.06 86 ALA A N 1
ATOM 682 C CA . ALA A 1 86 ? -10.677 4.328 11.631 1.00 90.06 86 ALA A CA 1
ATOM 683 C C . ALA A 1 86 ? -9.694 5.492 11.868 1.00 90.06 86 ALA A C 1
ATOM 685 O O . ALA A 1 86 ? -8.986 5.503 12.876 1.00 90.06 86 ALA A O 1
ATOM 686 N N . ASN A 1 87 ? -9.720 6.523 11.014 1.00 91.56 87 ASN A N 1
ATOM 687 C CA . ASN A 1 87 ? -8.911 7.732 11.190 1.00 91.56 87 ASN A CA 1
ATOM 688 C C . ASN A 1 87 ? -9.266 8.487 12.485 1.00 91.56 87 ASN A C 1
ATOM 690 O O . ASN A 1 87 ? -8.379 8.862 13.248 1.00 91.56 87 ASN A O 1
ATOM 694 N N . ALA A 1 88 ? -10.557 8.647 12.796 1.00 93.62 88 ALA A N 1
ATOM 695 C CA . ALA A 1 88 ? -10.985 9.277 14.047 1.00 93.62 88 ALA A CA 1
ATOM 696 C C . ALA A 1 88 ? -10.453 8.535 15.294 1.00 93.62 88 ALA A C 1
ATOM 698 O O . ALA A 1 88 ? -10.040 9.176 16.261 1.00 93.62 88 ALA A O 1
ATOM 699 N N . ALA A 1 89 ? -10.403 7.198 15.261 1.00 94.31 89 ALA A N 1
ATOM 700 C CA . ALA A 1 89 ? -9.892 6.391 16.369 1.00 94.31 89 ALA A CA 1
ATOM 701 C C . ALA A 1 89 ? -8.375 6.541 16.591 1.00 94.31 89 ALA A C 1
ATOM 703 O O . ALA A 1 89 ? -7.949 6.662 17.741 1.00 94.31 89 ALA A O 1
ATOM 704 N N . GLN A 1 90 ? -7.558 6.585 15.529 1.00 92.31 90 GLN A N 1
ATOM 705 C CA . GLN A 1 90 ? -6.118 6.859 15.683 1.00 92.31 90 GLN A 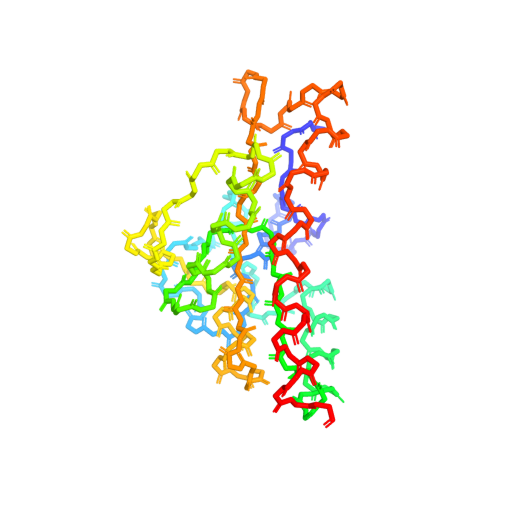CA 1
ATOM 706 C C . GLN A 1 90 ? -5.846 8.302 16.138 1.00 92.31 90 GLN A C 1
ATOM 708 O O . GLN A 1 90 ? -4.975 8.528 16.979 1.00 92.31 90 GLN A O 1
ATOM 713 N N . VAL A 1 91 ? -6.622 9.282 15.655 1.00 94.19 91 VAL A N 1
ATOM 714 C CA . VAL A 1 91 ? -6.500 10.689 16.079 1.00 94.19 91 VAL A CA 1
ATOM 715 C C . VAL A 1 91 ? -6.828 10.842 17.561 1.00 94.19 91 VAL A C 1
ATOM 717 O O . VAL A 1 91 ? -6.078 11.492 18.286 1.00 94.19 91 VAL A O 1
ATOM 720 N N . TYR A 1 92 ? -7.885 10.182 18.044 1.00 95.88 92 TYR A N 1
ATOM 721 C CA . TYR A 1 92 ? -8.217 10.147 19.471 1.00 95.88 92 TYR A CA 1
ATOM 722 C C . TYR A 1 92 ? -7.088 9.538 20.323 1.00 95.88 92 TYR A C 1
ATOM 724 O O . TYR A 1 92 ? -6.843 9.984 21.441 1.00 95.88 92 TYR A O 1
ATOM 732 N N . ALA A 1 93 ? -6.350 8.565 19.779 1.00 95.31 93 ALA A N 1
ATOM 733 C CA . ALA A 1 93 ? -5.173 7.982 20.420 1.00 95.31 93 ALA A CA 1
ATOM 734 C C . ALA A 1 93 ? -3.889 8.833 20.294 1.00 95.31 93 ALA A C 1
ATOM 736 O O . ALA A 1 93 ? -2.847 8.440 20.816 1.00 95.31 93 ALA A O 1
ATOM 737 N N . GLY A 1 94 ? -3.935 9.996 19.635 1.00 93.38 94 GLY A N 1
ATOM 738 C CA . GLY A 1 94 ? -2.801 10.916 19.503 1.00 93.38 94 GLY A CA 1
ATOM 739 C C . GLY A 1 94 ? -1.935 10.721 18.251 1.00 93.38 94 GLY A C 1
ATOM 740 O O . GLY A 1 94 ? -0.785 11.182 18.240 1.00 93.38 94 GLY A O 1
ATOM 741 N N . ALA A 1 95 ? -2.459 10.051 17.217 1.00 90.69 95 ALA A N 1
ATOM 742 C CA . ALA A 1 95 ? -1.891 10.073 15.867 1.00 90.69 95 ALA A CA 1
ATOM 743 C C . ALA A 1 95 ? -2.228 11.394 15.137 1.00 90.69 95 ALA A C 1
ATOM 745 O O . ALA A 1 95 ? -3.221 12.048 15.468 1.00 90.69 95 ALA A O 1
ATOM 746 N N . PRO A 1 96 ? -1.455 11.787 14.107 1.00 87.75 96 PRO A N 1
ATOM 747 C CA . PRO A 1 96 ? -1.873 12.823 13.165 1.00 87.75 96 PRO A CA 1
ATOM 748 C C . PRO A 1 96 ? -3.168 12.431 12.438 1.00 87.75 96 PRO A C 1
ATOM 750 O O . PRO A 1 96 ? -3.388 11.256 12.153 1.00 87.75 96 PRO A O 1
ATOM 753 N N . SER A 1 97 ? -3.995 13.417 12.081 1.00 89.44 97 SER A N 1
ATOM 754 C CA . SER A 1 97 ? -5.145 13.175 11.201 1.00 89.44 97 SER A CA 1
ATOM 755 C C . SER A 1 97 ? -4.674 12.902 9.781 1.00 89.44 97 SER A C 1
ATOM 757 O O . SER A 1 97 ? -3.891 13.678 9.230 1.00 89.44 97 SER A O 1
ATOM 759 N N . TYR A 1 98 ? -5.150 11.811 9.188 1.00 87.50 98 TYR A N 1
ATOM 760 C CA . TYR A 1 98 ? -4.904 11.512 7.781 1.00 87.50 98 TYR A CA 1
ATOM 761 C C . TYR A 1 98 ? -6.008 12.132 6.923 1.00 87.50 98 TYR A C 1
ATOM 763 O O . TYR A 1 98 ? -7.154 12.273 7.358 1.00 87.50 98 TYR A O 1
ATOM 771 N N . ALA A 1 99 ? -5.671 12.503 5.691 1.00 87.88 99 ALA A N 1
ATOM 772 C CA . ALA A 1 99 ? -6.688 12.780 4.685 1.00 87.88 99 ALA A CA 1
ATOM 773 C C . ALA A 1 99 ? -7.393 11.459 4.279 1.00 87.88 99 ALA A C 1
ATOM 775 O O . ALA A 1 99 ? -6.934 10.375 4.638 1.00 87.88 99 ALA A O 1
ATOM 776 N N . ILE A 1 100 ? -8.548 11.543 3.603 1.00 88.00 100 ILE A N 1
ATOM 777 C CA . ILE A 1 100 ? -9.390 10.400 3.175 1.00 88.00 100 ILE A CA 1
ATOM 778 C C . ILE A 1 100 ? -9.937 10.696 1.760 1.00 88.00 100 ILE A C 1
ATOM 780 O O . ILE A 1 100 ? -10.085 11.863 1.401 1.00 88.00 100 ILE A O 1
ATOM 784 N N . GLY A 1 101 ? -10.113 9.679 0.906 1.00 86.12 101 GLY A N 1
ATOM 785 C CA . GLY A 1 101 ? -10.106 9.849 -0.561 1.00 86.12 101 GLY A CA 1
ATOM 786 C C . GLY A 1 101 ? -9.595 8.595 -1.290 1.00 86.12 101 GLY A C 1
ATOM 787 O O . GLY A 1 101 ? -9.321 7.599 -0.643 1.00 86.12 101 GLY A O 1
ATOM 788 N N . SER A 1 102 ? -9.503 8.595 -2.621 1.00 84.44 102 SER A N 1
ATOM 789 C CA . SER A 1 102 ? -8.876 7.497 -3.385 1.00 84.44 102 SER A CA 1
ATOM 790 C C . SER A 1 102 ? -7.405 7.799 -3.676 1.00 84.44 102 SER A C 1
ATOM 792 O O . SER A 1 102 ? -7.071 8.962 -3.890 1.00 84.44 102 SER A O 1
ATOM 794 N N . SER A 1 103 ? -6.554 6.772 -3.767 1.00 83.50 103 SER A N 1
ATOM 795 C CA . SER A 1 103 ? -5.117 6.871 -4.101 1.00 83.50 103 SER A CA 1
ATOM 796 C C . SER A 1 103 ? -4.804 7.914 -5.191 1.00 83.50 103 SER A C 1
ATOM 798 O O . SER A 1 103 ? -4.009 8.827 -4.966 1.00 83.50 103 SER A O 1
ATOM 800 N N . THR A 1 104 ? -5.517 7.860 -6.321 1.00 84.69 104 THR A N 1
ATOM 801 C CA . THR A 1 104 ? -5.396 8.804 -7.449 1.00 84.69 104 THR A CA 1
ATOM 802 C C . THR A 1 104 ? -5.688 10.266 -7.096 1.00 84.69 104 THR A C 1
ATOM 804 O O . THR A 1 104 ? -4.993 11.153 -7.582 1.00 84.69 104 THR A O 1
ATOM 807 N N . ASN A 1 105 ? -6.698 10.536 -6.262 1.00 84.94 105 ASN A N 1
ATOM 808 C CA . ASN A 1 105 ? -7.116 11.899 -5.892 1.00 84.94 105 ASN A CA 1
ATOM 809 C C . ASN A 1 105 ? -6.297 12.489 -4.730 1.00 84.94 105 ASN A C 1
ATOM 811 O O . ASN A 1 105 ? -6.495 13.641 -4.351 1.00 84.94 105 ASN A O 1
ATOM 815 N N . VAL A 1 106 ? -5.443 11.670 -4.122 1.00 83.12 106 VAL A N 1
ATOM 816 C CA . VAL A 1 106 ? -4.779 11.919 -2.838 1.00 83.12 106 VAL A CA 1
ATOM 817 C C . VAL A 1 106 ? -3.277 12.035 -3.012 1.00 83.12 106 VAL A C 1
ATOM 819 O O . VAL A 1 106 ? -2.656 12.945 -2.470 1.00 83.12 106 VAL A O 1
ATOM 822 N N . LEU A 1 107 ? -2.709 11.079 -3.745 1.00 85.12 107 LEU A N 1
ATOM 823 C CA . LEU A 1 107 ? -1.306 11.031 -4.101 1.00 85.12 107 LEU A CA 1
ATOM 824 C C . LEU A 1 107 ? -1.164 11.273 -5.603 1.00 85.12 107 LEU A C 1
ATOM 826 O O . LEU A 1 107 ? -0.812 12.369 -6.028 1.00 85.12 107 LEU A O 1
ATOM 830 N N . TYR A 1 108 ? -1.396 10.229 -6.398 1.00 87.56 108 TYR A N 1
ATOM 831 C CA . TYR A 1 108 ? -1.197 10.204 -7.842 1.00 87.56 108 TYR A CA 1
ATOM 832 C C . TYR A 1 108 ? -1.786 8.911 -8.423 1.00 87.56 108 TYR A C 1
ATOM 834 O O . TYR A 1 108 ? -1.958 7.917 -7.716 1.00 87.56 108 TYR A O 1
ATOM 842 N N . ALA A 1 109 ? -2.076 8.903 -9.725 1.00 91.69 109 ALA A N 1
ATOM 843 C CA . ALA A 1 109 ? -2.551 7.707 -10.416 1.00 91.69 109 ALA A CA 1
ATOM 844 C C . ALA A 1 109 ? -1.444 6.640 -10.509 1.00 91.69 109 ALA A C 1
ATOM 846 O O . ALA A 1 109 ? -0.357 6.907 -11.027 1.00 91.69 109 ALA A O 1
ATOM 847 N N . ALA A 1 110 ? -1.729 5.423 -10.047 1.00 92.38 110 ALA A N 1
ATOM 848 C CA . ALA A 1 110 ? -0.801 4.297 -10.061 1.00 92.38 110 ALA A CA 1
ATOM 849 C C . ALA A 1 110 ? -1.537 3.000 -10.402 1.00 92.38 110 ALA A C 1
ATOM 851 O O . ALA A 1 110 ? -2.522 2.669 -9.755 1.00 92.38 110 ALA A O 1
ATOM 852 N N . ALA A 1 111 ? -1.056 2.264 -11.401 1.00 95.69 111 ALA A N 1
ATOM 853 C CA . ALA A 1 111 ? -1.646 0.998 -11.819 1.00 95.69 111 ALA A CA 1
ATOM 854 C C . ALA A 1 111 ? -0.833 -0.214 -11.342 1.00 95.69 111 ALA A C 1
ATOM 856 O O . ALA A 1 111 ? 0.368 -0.116 -11.086 1.00 95.69 111 ALA A O 1
ATOM 857 N N . GLY A 1 112 ? -1.482 -1.378 -11.255 1.00 95.81 112 GLY A N 1
ATOM 858 C CA . GLY A 1 112 ? -0.862 -2.600 -10.736 1.00 95.81 112 GLY A CA 1
ATOM 859 C C . GLY A 1 112 ? -0.611 -2.592 -9.224 1.00 95.81 112 GLY A C 1
ATOM 860 O O . GLY A 1 112 ? 0.263 -3.326 -8.753 1.00 95.81 112 GLY A O 1
ATOM 861 N N . GLY A 1 113 ? -1.364 -1.770 -8.484 1.00 95.38 113 GLY A N 1
ATOM 862 C CA . GLY A 1 113 ? -1.426 -1.786 -7.025 1.00 95.38 113 GLY A CA 1
ATOM 863 C C . GLY A 1 113 ? -2.139 -3.030 -6.487 1.00 95.38 113 GLY A C 1
ATOM 864 O O . GLY A 1 113 ? -3.041 -3.586 -7.121 1.00 95.38 113 GLY A O 1
ATOM 865 N N . SER A 1 114 ? -1.702 -3.488 -5.317 1.00 95.69 114 SER A N 1
ATOM 866 C CA . SER A 1 114 ? -2.251 -4.680 -4.656 1.00 95.69 114 SER A CA 1
ATOM 867 C C . SER A 1 114 ? -3.698 -4.506 -4.195 1.00 95.69 114 SER A C 1
ATOM 869 O O . SER A 1 114 ? -4.517 -5.404 -4.366 1.00 95.69 114 SER A O 1
ATOM 871 N N . ASP A 1 115 ? -4.026 -3.337 -3.666 1.00 93.31 115 ASP A N 1
ATOM 872 C CA . ASP A 1 115 ? -5.326 -2.938 -3.139 1.00 93.31 115 ASP A CA 1
ATOM 873 C C . ASP A 1 115 ? -6.419 -2.859 -4.202 1.00 93.31 115 ASP A C 1
ATOM 875 O O . ASP A 1 115 ? -7.500 -3.423 -4.001 1.00 93.31 115 ASP A O 1
ATOM 879 N N . ASP A 1 116 ? -6.123 -2.233 -5.341 1.00 93.94 116 ASP A N 1
ATOM 880 C CA . ASP A 1 116 ? -7.017 -2.186 -6.497 1.00 93.94 116 ASP A CA 1
ATOM 881 C C . ASP A 1 116 ? -7.303 -3.598 -7.033 1.00 93.94 116 ASP A C 1
ATOM 883 O O . ASP A 1 116 ? -8.460 -3.954 -7.269 1.00 93.94 116 ASP A O 1
ATOM 887 N N . TRP A 1 117 ? -6.273 -4.446 -7.167 1.00 96.56 117 TRP A N 1
ATOM 888 C CA . TRP A 1 117 ? -6.455 -5.832 -7.613 1.00 96.56 117 TRP A CA 1
ATOM 889 C C . TRP A 1 117 ? -7.239 -6.676 -6.598 1.00 96.56 117 TRP A C 1
ATOM 891 O O . TRP A 1 117 ? -8.163 -7.397 -6.982 1.00 96.56 117 TRP A O 1
ATOM 901 N N . VAL A 1 118 ? -6.938 -6.568 -5.300 1.00 95.88 118 VAL A N 1
ATOM 902 C CA . VAL A 1 118 ? -7.671 -7.281 -4.240 1.00 95.88 118 VAL A CA 1
ATOM 903 C C . VAL A 1 118 ? -9.136 -6.826 -4.170 1.00 95.88 118 VAL A C 1
ATOM 905 O O . VAL A 1 118 ? -10.021 -7.656 -3.948 1.00 95.88 118 VAL A O 1
ATOM 908 N N . LYS A 1 119 ? -9.424 -5.545 -4.432 1.00 93.81 119 LYS A N 1
ATOM 909 C CA . LYS A 1 119 ? -10.797 -5.029 -4.501 1.00 93.81 119 LYS A CA 1
ATOM 910 C C . LYS A 1 119 ? -11.540 -5.539 -5.735 1.00 93.81 119 LYS A C 1
ATOM 912 O O . LYS A 1 119 ? -12.622 -6.105 -5.606 1.00 93.81 119 LYS A O 1
ATOM 917 N N . ALA A 1 120 ? -10.971 -5.335 -6.923 1.00 94.44 120 ALA A N 1
ATOM 918 C CA . ALA A 1 120 ? -11.668 -5.538 -8.191 1.00 94.44 120 ALA A CA 1
ATOM 919 C C . ALA A 1 120 ? -11.664 -6.994 -8.686 1.00 94.44 120 ALA A C 1
ATOM 921 O O . ALA A 1 120 ? -12.633 -7.430 -9.301 1.00 94.44 120 ALA A O 1
ATOM 922 N N . VAL A 1 121 ? -10.593 -7.748 -8.416 1.00 95.38 121 VAL A N 1
ATOM 923 C CA . VAL A 1 121 ? -10.428 -9.152 -8.843 1.00 95.38 121 VAL A CA 1
ATOM 924 C C . VAL A 1 121 ? -10.529 -10.108 -7.655 1.00 95.38 121 VAL A C 1
ATOM 926 O O . VAL A 1 121 ? -11.175 -11.148 -7.756 1.00 95.38 121 VAL A O 1
ATOM 929 N N . GLY A 1 122 ? -9.944 -9.746 -6.509 1.00 94.56 122 GLY A N 1
ATOM 930 C CA . GLY A 1 122 ? -10.071 -10.514 -5.265 1.00 94.56 122 GLY A CA 1
ATOM 931 C C . GLY A 1 122 ? -11.466 -10.453 -4.625 1.00 94.56 122 GLY A C 1
ATOM 932 O O . GLY A 1 122 ? -11.782 -11.297 -3.791 1.00 94.56 122 GLY A O 1
ATOM 933 N N . GLY A 1 123 ? -12.309 -9.487 -5.016 1.00 94.06 123 GLY A N 1
ATOM 934 C CA . GLY A 1 123 ? -13.682 -9.328 -4.521 1.00 94.06 123 GLY A CA 1
ATOM 935 C C . GLY A 1 123 ? -13.792 -8.786 -3.090 1.00 94.06 123 GLY A C 1
ATOM 936 O O . GLY A 1 123 ? -14.859 -8.869 -2.479 1.00 94.06 123 GLY A O 1
ATOM 937 N N . VAL A 1 124 ? -12.708 -8.242 -2.528 1.00 93.69 124 VAL A N 1
ATOM 938 C CA . VAL A 1 124 ? -12.683 -7.755 -1.142 1.00 93.69 124 VAL A CA 1
ATOM 939 C C . VAL A 1 124 ? -13.172 -6.307 -1.094 1.00 93.69 124 VAL A C 1
ATOM 941 O O . VAL A 1 124 ? -12.438 -5.369 -1.401 1.00 93.69 124 VAL A O 1
ATOM 944 N N . ASN A 1 125 ? -14.427 -6.113 -0.679 1.00 89.50 125 ASN A N 1
ATOM 945 C CA . ASN A 1 125 ? -15.058 -4.788 -0.634 1.00 89.50 125 ASN A CA 1
ATOM 946 C C . ASN A 1 125 ? -14.261 -3.769 0.199 1.00 89.50 125 ASN A C 1
ATOM 948 O O . ASN A 1 125 ? -14.066 -2.636 -0.249 1.00 89.50 125 ASN A O 1
ATOM 952 N N . TYR A 1 126 ? -13.764 -4.181 1.367 1.00 92.94 126 TYR A N 1
ATOM 953 C CA . TYR A 1 126 ? -12.966 -3.359 2.280 1.00 92.94 126 TYR A CA 1
ATOM 954 C C . TYR A 1 126 ? -11.476 -3.584 2.005 1.00 92.94 126 TYR A C 1
ATOM 956 O O . TYR A 1 126 ? -10.766 -4.234 2.769 1.00 92.94 126 TYR A O 1
ATOM 964 N N . SER A 1 127 ? -11.029 -3.099 0.849 1.00 92.62 127 SER A N 1
ATOM 965 C CA . SER A 1 127 ? -9.617 -3.050 0.473 1.00 92.62 127 SER A CA 1
ATOM 966 C C . SER A 1 127 ? -9.090 -1.653 0.771 1.00 92.62 127 SER A C 1
ATOM 968 O O . SER A 1 127 ? -9.583 -0.672 0.206 1.00 92.62 127 SER A O 1
ATOM 970 N N . TYR A 1 128 ? -8.138 -1.574 1.695 1.00 91.94 128 TYR A N 1
ATOM 971 C CA . TYR A 1 128 ? -7.495 -0.342 2.116 1.00 91.94 128 TYR A CA 1
ATOM 972 C C . TYR A 1 128 ? -5.990 -0.464 2.046 1.00 91.94 128 TYR A C 1
ATOM 974 O O . TYR A 1 128 ? -5.396 -1.538 2.136 1.00 91.94 128 TYR A O 1
ATOM 982 N N . THR A 1 129 ? -5.396 0.710 2.021 1.00 89.75 129 THR A N 1
ATOM 983 C CA . THR A 1 129 ? -3.965 0.917 2.015 1.00 89.75 129 THR A CA 1
ATOM 984 C C . THR A 1 129 ? -3.776 2.033 3.057 1.00 89.75 129 THR A C 1
ATOM 986 O O . THR A 1 129 ? -4.528 3.006 3.028 1.00 89.75 129 THR A O 1
ATOM 989 N N . ILE A 1 130 ? -2.884 1.905 4.054 1.00 89.06 130 ILE A N 1
ATOM 990 C CA . ILE A 1 130 ? -2.623 3.005 5.023 1.00 89.06 130 ILE A CA 1
ATOM 991 C C . ILE A 1 130 ? -1.134 3.416 5.115 1.00 89.06 130 ILE A C 1
ATOM 993 O O . ILE A 1 130 ? -0.325 2.656 5.644 1.00 89.06 130 ILE A O 1
ATOM 997 N N . GLU A 1 131 ? -0.765 4.626 4.657 1.00 86.56 131 GLU A N 1
ATOM 998 C CA . GLU A 1 131 ? 0.585 5.197 4.843 1.00 86.56 131 GLU A CA 1
ATOM 999 C C . GLU A 1 131 ? 0.793 5.511 6.326 1.00 86.56 131 GLU A C 1
ATOM 1001 O O . GLU A 1 131 ? 0.034 6.281 6.914 1.00 86.56 131 GLU A O 1
ATOM 1006 N N . LEU A 1 132 ? 1.839 4.952 6.929 1.00 88.94 132 LEU A N 1
ATOM 1007 C CA . LEU A 1 132 ? 2.231 5.285 8.299 1.00 88.94 132 LEU A CA 1
ATOM 1008 C C . LEU A 1 132 ? 3.071 6.578 8.336 1.00 88.94 132 LEU A C 1
ATOM 1010 O O . LEU A 1 132 ? 3.590 7.008 7.304 1.00 88.94 132 LEU A O 1
ATOM 1014 N N . PRO A 1 133 ? 3.256 7.214 9.511 1.00 86.38 133 PRO A N 1
ATOM 1015 C CA . PRO A 1 133 ? 4.067 8.419 9.619 1.00 86.38 133 PRO A CA 1
ATOM 1016 C C . PRO A 1 133 ? 5.520 8.124 9.235 1.00 86.38 133 PRO A C 1
ATOM 1018 O O . PRO A 1 133 ? 6.181 7.286 9.855 1.00 8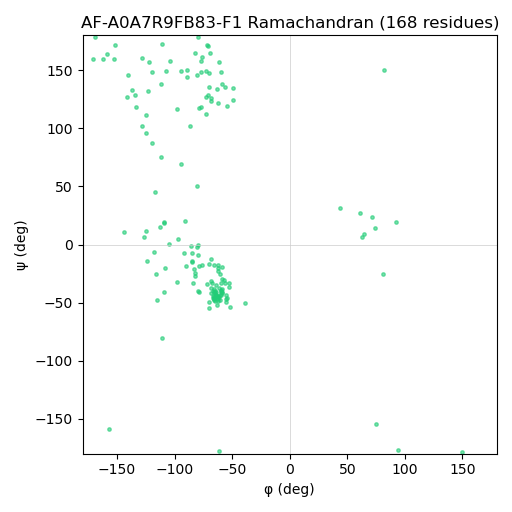6.38 133 PRO A O 1
ATOM 1021 N N . GLY A 1 134 ? 6.018 8.845 8.234 1.00 85.94 134 GLY A N 1
ATOM 1022 C CA . GLY A 1 134 ? 7.441 8.884 7.926 1.00 85.94 134 GLY A CA 1
ATOM 1023 C C . GLY A 1 134 ? 8.241 9.646 8.986 1.00 85.94 134 GLY A C 1
ATOM 1024 O O . GLY A 1 134 ? 7.692 10.319 9.860 1.00 85.94 134 GLY A O 1
ATOM 1025 N N . GLY A 1 135 ? 9.564 9.576 8.892 1.00 85.00 135 GLY A N 1
ATOM 1026 C CA . GLY A 1 135 ? 10.458 10.360 9.737 1.00 85.00 135 GLY A CA 1
ATOM 1027 C C . GLY A 1 135 ? 11.908 10.316 9.276 1.00 85.00 135 GLY A C 1
ATOM 1028 O O . GLY A 1 135 ? 12.244 9.641 8.303 1.00 85.00 135 GLY A O 1
ATOM 1029 N N . GLY A 1 136 ? 12.757 11.048 9.996 1.00 84.62 136 GLY A N 1
ATOM 1030 C CA . GLY A 1 136 ? 14.166 11.208 9.651 1.00 84.62 136 GLY A CA 1
ATOM 1031 C C . GLY A 1 136 ? 14.389 12.150 8.464 1.00 84.62 136 GLY A C 1
ATOM 1032 O O . GLY A 1 136 ? 13.596 13.054 8.211 1.00 84.62 136 GLY A O 1
ATOM 1033 N N . SER A 1 137 ? 15.503 11.952 7.770 1.00 85.31 137 SER A N 1
ATOM 1034 C CA . SER A 1 137 ? 15.999 12.779 6.663 1.00 85.31 137 SER A CA 1
ATOM 1035 C C . SER A 1 137 ? 15.386 12.452 5.295 1.00 85.31 137 SER A C 1
ATOM 1037 O O . SER A 1 137 ? 15.401 13.287 4.395 1.00 85.31 137 SER A O 1
ATOM 1039 N N . THR A 1 138 ? 14.843 11.245 5.135 1.00 84.88 138 THR A N 1
ATOM 1040 C CA . THR A 1 138 ? 14.303 10.695 3.878 1.00 84.88 138 THR A CA 1
ATOM 1041 C C . THR A 1 138 ? 12.812 10.375 3.950 1.00 84.88 138 THR A C 1
ATOM 1043 O O . THR A 1 138 ? 12.229 9.958 2.954 1.00 84.88 138 THR A O 1
ATOM 1046 N N . GLY A 1 139 ? 12.199 10.484 5.133 1.00 87.62 139 GLY A N 1
ATOM 1047 C CA . GLY A 1 139 ? 10.859 9.965 5.418 1.00 87.62 139 GLY A CA 1
ATOM 1048 C C . GLY A 1 139 ? 10.842 8.460 5.721 1.00 87.62 139 GLY A C 1
ATOM 1049 O O . GLY A 1 139 ? 9.984 8.004 6.473 1.00 87.62 139 GLY A O 1
ATOM 1050 N N . PHE A 1 140 ? 11.819 7.693 5.227 1.00 89.50 140 PHE A N 1
ATOM 1051 C CA . PHE A 1 140 ? 11.933 6.242 5.432 1.00 89.50 140 PHE A CA 1
ATOM 1052 C C . PHE A 1 140 ? 12.876 5.848 6.582 1.00 89.50 140 PHE A C 1
ATOM 1054 O O . PHE A 1 140 ? 13.144 4.661 6.789 1.00 89.50 140 PHE A O 1
ATOM 1061 N N . ASP A 1 141 ? 13.407 6.819 7.326 1.00 89.75 141 ASP A N 1
ATOM 1062 C CA . ASP A 1 141 ? 14.338 6.680 8.452 1.00 89.75 141 ASP A CA 1
ATOM 1063 C C . ASP A 1 141 ? 13.722 7.193 9.767 1.00 89.75 141 ASP A C 1
ATOM 1065 O O . ASP A 1 141 ? 14.365 7.881 10.560 1.00 89.75 141 ASP A O 1
ATOM 1069 N N . LEU A 1 142 ? 12.464 6.800 10.014 1.00 90.81 142 LEU A N 1
ATOM 1070 C CA . LEU A 1 142 ? 11.763 7.009 11.282 1.00 90.81 142 LEU A CA 1
ATOM 1071 C C . LEU A 1 142 ? 12.639 6.549 12.473 1.00 90.81 142 LEU A C 1
ATOM 1073 O O . LEU A 1 142 ? 13.051 5.384 12.508 1.00 90.81 142 LEU A O 1
ATOM 1077 N N . PRO A 1 143 ? 12.916 7.417 13.468 1.00 92.44 1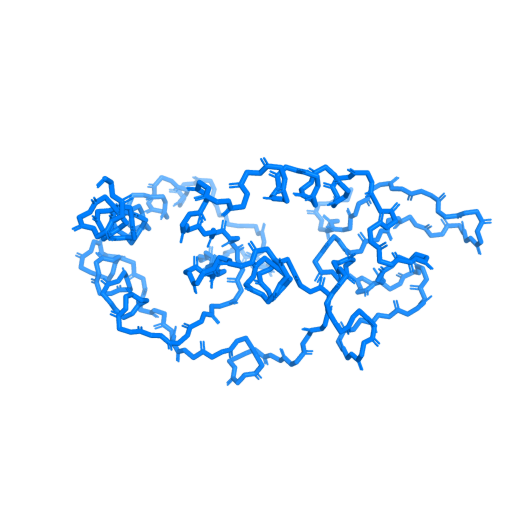43 PRO A N 1
ATOM 1078 C CA . PRO A 1 143 ? 13.715 7.043 14.630 1.00 92.44 143 PRO A CA 1
ATOM 1079 C C . PRO A 1 143 ? 13.095 5.878 15.406 1.00 92.44 143 PRO A C 1
ATOM 1081 O O . PRO A 1 143 ? 11.891 5.869 15.665 1.00 92.44 143 PRO A O 1
ATOM 1084 N N . ALA A 1 144 ? 13.922 4.930 15.856 1.00 94.94 144 ALA A N 1
ATOM 1085 C CA . ALA A 1 144 ? 13.454 3.737 16.570 1.00 94.94 144 ALA A CA 1
ATOM 1086 C C . ALA A 1 144 ? 12.627 4.064 17.833 1.00 94.94 144 ALA A C 1
ATOM 1088 O O . ALA A 1 144 ? 11.681 3.351 18.160 1.00 94.94 144 ALA A O 1
ATOM 1089 N N . SER A 1 145 ? 12.924 5.189 18.492 1.00 95.88 145 SER A N 1
ATOM 1090 C CA . SER A 1 145 ? 12.167 5.721 19.633 1.00 95.88 145 SER A CA 1
ATOM 1091 C C . SER A 1 145 ? 10.716 6.102 19.310 1.00 95.88 145 SER A C 1
ATOM 1093 O O . SER A 1 145 ? 9.897 6.181 20.222 1.00 95.88 145 SER A O 1
ATOM 1095 N N . GLN A 1 146 ? 10.369 6.316 18.036 1.00 92.25 146 GLN A N 1
ATOM 1096 C CA . GLN A 1 146 ? 9.003 6.627 17.610 1.00 92.25 146 GLN A CA 1
ATOM 1097 C C . GLN A 1 146 ? 8.176 5.377 17.278 1.00 92.25 146 GLN A C 1
ATOM 1099 O O . GLN A 1 146 ? 6.952 5.460 17.317 1.00 92.25 146 GLN A O 1
ATOM 1104 N N . ILE A 1 147 ? 8.797 4.214 17.024 1.00 91.94 147 ILE A N 1
ATOM 1105 C CA . ILE A 1 147 ? 8.097 2.989 16.582 1.00 91.94 147 ILE A CA 1
ATOM 1106 C C . ILE A 1 147 ? 6.975 2.601 17.553 1.00 91.94 147 ILE A C 1
ATOM 1108 O O . ILE A 1 147 ? 5.838 2.392 17.132 1.00 91.94 147 ILE A O 1
ATOM 1112 N N . ALA A 1 148 ? 7.270 2.557 18.857 1.00 95.56 148 ALA A N 1
ATOM 1113 C CA . ALA A 1 148 ? 6.293 2.177 19.878 1.00 95.56 148 ALA A CA 1
ATOM 1114 C C . ALA A 1 148 ? 5.083 3.129 19.919 1.00 95.56 148 ALA A C 1
ATOM 1116 O O . ALA A 1 148 ? 3.954 2.671 20.088 1.00 95.56 148 ALA A O 1
ATOM 1117 N N . ARG A 1 149 ? 5.311 4.437 19.714 1.00 93.69 149 ARG A N 1
ATOM 1118 C CA . ARG A 1 149 ? 4.244 5.442 19.623 1.00 93.69 149 ARG A CA 1
ATOM 1119 C C . ARG A 1 149 ? 3.444 5.277 18.334 1.00 93.69 149 ARG A C 1
ATOM 1121 O O . ARG A 1 149 ? 2.227 5.206 18.403 1.00 93.69 149 ARG A O 1
ATOM 1128 N N . THR A 1 150 ? 4.104 5.171 17.182 1.00 91.50 150 THR A N 1
ATOM 1129 C CA . THR A 1 150 ? 3.433 4.981 15.888 1.00 91.50 150 THR A CA 1
ATOM 1130 C C . THR A 1 150 ? 2.503 3.771 15.918 1.00 91.50 150 THR A C 1
ATOM 1132 O O . THR A 1 150 ? 1.346 3.887 15.523 1.00 91.50 150 THR A O 1
ATOM 1135 N N . VAL A 1 151 ? 2.964 2.632 16.447 1.00 92.44 151 VAL A N 1
ATOM 1136 C CA . VAL A 1 151 ? 2.138 1.422 16.577 1.00 92.44 151 VAL A CA 1
ATOM 1137 C C . VAL A 1 151 ? 0.980 1.637 17.555 1.00 92.44 151 VAL A C 1
ATOM 1139 O O . VAL A 1 151 ? -0.157 1.315 17.211 1.00 92.44 151 VAL A O 1
ATOM 1142 N N . SER A 1 152 ? 1.226 2.195 18.747 1.00 95.69 152 SER A N 1
ATOM 1143 C CA . SER A 1 152 ? 0.172 2.354 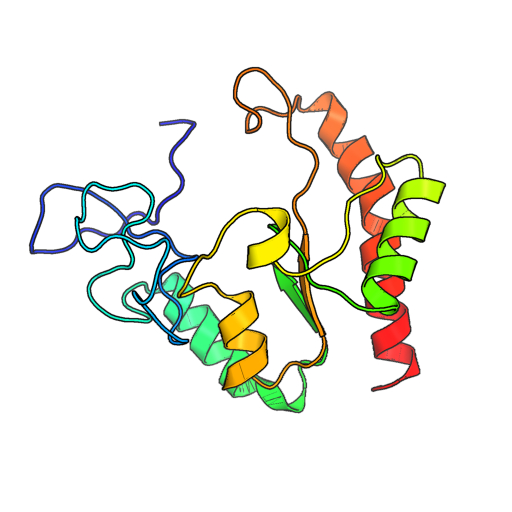19.760 1.00 95.69 152 SER A CA 1
ATOM 1144 C C . SER A 1 152 ? -0.911 3.357 19.356 1.00 95.69 152 SER A C 1
ATOM 1146 O O . SER A 1 152 ? -2.077 3.137 19.680 1.00 95.69 152 SER A O 1
ATOM 1148 N N . THR A 1 153 ? -0.565 4.408 18.605 1.00 93.75 153 THR A N 1
ATOM 1149 C CA . THR A 1 153 ? -1.548 5.373 18.097 1.00 93.75 153 THR A CA 1
ATOM 1150 C C . THR A 1 153 ? -2.250 4.905 16.822 1.00 93.75 153 THR A C 1
ATOM 1152 O O . THR A 1 153 ? -3.390 5.293 16.599 1.00 93.75 153 THR A O 1
ATOM 1155 N N . PHE A 1 154 ? -1.618 4.057 16.000 1.00 92.12 154 PHE A N 1
ATOM 1156 C CA . PHE A 1 154 ? -2.228 3.503 14.781 1.00 92.12 154 PHE A CA 1
ATOM 1157 C C . PHE A 1 154 ? -3.175 2.325 15.057 1.00 92.12 154 PHE A C 1
ATOM 1159 O O . PHE A 1 154 ? -4.242 2.229 14.452 1.00 92.12 154 PHE A O 1
ATOM 1166 N N . PHE A 1 155 ? -2.827 1.426 15.985 1.00 94.62 155 PHE A N 1
ATOM 1167 C CA . PHE A 1 155 ? -3.588 0.194 16.233 1.00 94.62 155 PHE A CA 1
ATOM 1168 C C . PHE A 1 155 ? -5.102 0.387 16.500 1.00 94.62 155 PHE A C 1
ATOM 1170 O O . PHE A 1 155 ? -5.883 -0.452 16.048 1.00 94.62 155 PHE A O 1
ATOM 1177 N N . PRO A 1 156 ? -5.579 1.477 17.140 1.00 96.00 156 PRO A N 1
ATOM 1178 C CA . PRO A 1 156 ? -7.008 1.787 17.241 1.00 96.00 156 PRO A CA 1
ATOM 1179 C C . PRO A 1 156 ? -7.748 1.883 15.898 1.00 96.00 156 PRO A C 1
ATOM 1181 O O . PRO A 1 156 ? -8.902 1.463 15.828 1.00 96.00 156 PRO A O 1
ATOM 1184 N N . ALA A 1 157 ? -7.100 2.355 14.825 1.00 93.31 157 ALA A N 1
ATOM 1185 C CA . ALA A 1 157 ? -7.675 2.337 13.478 1.00 93.31 157 ALA A CA 1
ATOM 1186 C C . ALA A 1 157 ? -7.886 0.894 12.992 1.00 93.31 157 ALA A C 1
ATOM 1188 O O . ALA A 1 157 ? -8.986 0.534 12.576 1.00 93.31 157 ALA A O 1
ATOM 1189 N N . VAL A 1 158 ? -6.864 0.041 13.133 1.00 94.00 158 VAL A N 1
ATOM 1190 C CA . VAL A 1 158 ? -6.938 -1.395 12.799 1.00 94.00 158 VAL A CA 1
ATOM 1191 C C . VAL A 1 158 ? -8.021 -2.098 13.620 1.00 94.00 158 VAL A C 1
ATOM 1193 O O . VAL A 1 158 ? -8.757 -2.924 13.081 1.00 94.00 158 VAL A O 1
ATOM 1196 N N . ARG A 1 159 ? -8.175 -1.739 14.903 1.00 95.94 159 ARG A N 1
ATOM 1197 C CA . ARG A 1 159 ? -9.233 -2.285 15.762 1.00 95.94 159 ARG A CA 1
ATOM 1198 C C . ARG A 1 159 ? -10.623 -1.932 15.235 1.00 95.94 159 ARG A C 1
ATOM 1200 O O . ARG A 1 159 ? -11.431 -2.840 15.099 1.00 95.94 159 ARG A O 1
ATOM 1207 N N . VAL A 1 160 ? -10.879 -0.674 14.864 1.00 96.19 160 VAL A N 1
ATOM 1208 C CA . VAL A 1 160 ? -12.167 -0.259 14.270 1.00 96.19 160 VAL A CA 1
ATOM 1209 C C . VAL A 1 160 ? -12.476 -1.026 12.982 1.00 96.19 160 VAL A C 1
ATOM 1211 O O . VAL A 1 160 ? -13.614 -1.453 12.787 1.00 96.19 160 VAL A O 1
ATOM 1214 N N . LEU A 1 161 ? -11.473 -1.242 12.123 1.00 94.44 161 LEU A N 1
ATOM 1215 C CA . LEU A 1 161 ? -11.628 -2.051 10.910 1.00 94.44 161 LEU A CA 1
ATOM 1216 C C . LEU A 1 161 ? -11.990 -3.507 11.256 1.00 94.44 161 LEU A C 1
ATOM 1218 O O . LEU A 1 161 ? -12.955 -4.044 10.717 1.00 94.44 161 LEU A O 1
ATOM 1222 N N . GLY A 1 162 ? -11.266 -4.136 12.186 1.00 95.06 162 GLY A N 1
ATOM 1223 C CA . GLY A 1 162 ? -11.519 -5.517 12.610 1.00 95.06 162 G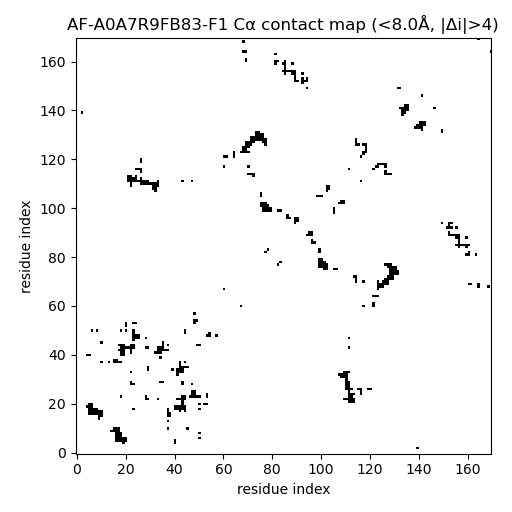LY A CA 1
ATOM 1224 C C . GLY A 1 162 ? -12.857 -5.716 13.335 1.00 95.06 162 GLY A C 1
ATOM 1225 O O . GLY A 1 162 ? -13.560 -6.686 13.061 1.00 95.06 162 GLY A O 1
ATOM 1226 N N . GLU A 1 163 ? -13.235 -4.787 14.217 1.00 97.06 163 GLU A N 1
ATOM 1227 C CA . GLU A 1 163 ? -14.522 -4.779 14.927 1.00 97.06 163 GLU A CA 1
ATOM 1228 C C . GLU A 1 163 ? -15.686 -4.658 13.941 1.00 97.06 163 GLU A C 1
ATOM 1230 O O . GLU A 1 163 ? -16.620 -5.453 14.004 1.00 97.06 163 GLU A O 1
ATOM 1235 N N . TYR A 1 164 ? -15.592 -3.758 12.956 1.00 95.94 164 TYR A N 1
ATOM 1236 C CA . TYR A 1 164 ? -16.608 -3.648 11.912 1.00 95.94 164 TYR A CA 1
ATOM 1237 C C . TYR A 1 164 ? -16.772 -4.952 11.116 1.00 95.94 164 TYR A C 1
ATOM 1239 O O . TYR A 1 164 ? -17.899 -5.376 10.866 1.00 95.94 164 TYR A O 1
ATOM 1247 N N . ILE A 1 165 ? -15.674 -5.617 10.744 1.00 95.88 165 ILE A N 1
ATOM 1248 C CA . ILE A 1 165 ? -15.748 -6.886 10.007 1.00 95.88 165 ILE A CA 1
ATOM 1249 C C . ILE A 1 165 ? -16.378 -7.992 10.856 1.00 95.88 165 ILE A C 1
ATOM 1251 O O . ILE A 1 165 ? -17.255 -8.699 10.362 1.00 95.88 165 ILE A O 1
ATOM 1255 N N . ARG A 1 166 ? -15.982 -8.107 12.129 1.00 95.94 166 ARG A N 1
ATOM 1256 C CA . ARG A 1 166 ? -16.589 -9.037 13.092 1.00 95.94 166 ARG A CA 1
ATOM 1257 C C . ARG A 1 166 ? -18.098 -8.808 13.202 1.00 95.94 166 ARG A C 1
ATOM 1259 O O . ARG A 1 166 ? -18.860 -9.759 13.127 1.00 95.94 166 ARG A O 1
ATOM 1266 N N . ASP A 1 167 ? -18.526 -7.558 13.340 1.00 96.75 167 ASP A N 1
ATOM 1267 C CA . ASP A 1 167 ? -19.924 -7.230 13.645 1.00 96.75 167 ASP A CA 1
ATOM 1268 C C . ASP A 1 167 ? -20.858 -7.287 12.418 1.00 96.75 167 ASP A C 1
ATOM 1270 O O . ASP A 1 167 ? -22.072 -7.184 12.576 1.00 96.75 167 ASP A O 1
ATOM 1274 N N . ASN A 1 168 ? -20.315 -7.440 11.201 1.00 95.50 168 ASN A N 1
ATOM 1275 C CA . ASN A 1 168 ? -21.088 -7.438 9.947 1.00 95.50 168 ASN A CA 1
ATOM 1276 C C . ASN A 1 168 ? -20.890 -8.698 9.073 1.00 95.50 168 ASN A C 1
ATOM 1278 O O . ASN A 1 168 ? -21.658 -8.888 8.130 1.00 95.50 168 ASN A O 1
ATOM 1282 N N . PHE A 1 169 ? -19.876 -9.537 9.334 1.00 92.88 169 PHE A N 1
ATOM 1283 C CA . PHE A 1 169 ? -19.512 -10.674 8.466 1.00 92.88 169 PHE A CA 1
ATOM 1284 C C . PHE A 1 169 ? -19.023 -11.943 9.201 1.00 92.88 169 PHE A C 1
ATOM 1286 O O . PHE A 1 169 ? -18.470 -12.826 8.535 1.00 92.88 169 PHE A O 1
ATOM 1293 N N . ALA A 1 170 ? -19.169 -12.027 10.530 1.00 69.75 170 ALA A N 1
ATOM 1294 C CA . ALA A 1 170 ? -18.864 -13.232 11.318 1.00 69.75 170 ALA A CA 1
ATOM 1295 C C . ALA A 1 170 ? -20.063 -14.191 11.431 1.00 69.75 170 ALA A C 1
ATOM 1297 O O . ALA A 1 170 ? -21.213 -13.700 11.392 1.00 69.75 170 ALA A O 1
#

Mean predicted aligned error: 4.01 Å

InterPro domains:
  IPR000834 Peptidase M14, carboxypeptidase A [PF00246] (1-78)
  IPR000834 Peptidase M14, carboxypeptidase A [PF00246] (85-153)
  IPR000834 Peptidase M14, carboxypeptidase A [PS52035] (1-165)
  IPR000834 Peptidase M14, carboxypeptidase A [SM00631] (1-153)

Sequence (170 aa):
NRLWRKTRSRPSSSTCIGTDPNRNFGYHWMLTGASSNPCDETYGGTHAFSESETTAYHNYILGNKDRIKLYIATHSYGNDNLAHKANAAQVYAGAPSYAIGSSTNVLYAAAGGSDDWVKAVGGVNYSYTIELPGGGSTGFDLPASQIARTVSTFFPAVRVLGEYIRDNFA

Foldseek 3Di:
DLPQQFDQDDPPVDPAGGARQFQQAPDCRPVDPADCDSNDSRHRAPHRPNDPVNVVVVCVLQVCLVPAQAAEAAAAWEADPLLVVLQVQLVVLPDDRDDHHDPCVRPRDGHSGPQNCCVPVSVHVHRTYHHFAADDDPRPCPPPVCPVVSCRSNVRSVVSVVVVCVVPPD

Radius of gyration: 17.0 Å; Cα contacts (8 Å, |Δi|>4): 298; chains: 1; bounding box: 43×32×41 Å

pLDDT: mean 91.82, std 8.47, range [43.62, 98.44]

Organism: NCBI:txid61472